Protein AF-A0A2G1DJ48-F1 (afdb_monomer_lite)

Organism: NCBI:txid870501

pLDDT: mean 82.68, std 16.38, range [40.25, 97.75]

Structure (mmCIF, N/CA/C/O backbone):
data_AF-A0A2G1DJ48-F1
#
_entry.id   AF-A0A2G1DJ48-F1
#
loop_
_atom_site.group_PDB
_atom_site.id
_atom_site.type_symbol
_atom_site.label_atom_id
_atom_site.label_alt_id
_atom_site.label_comp_id
_atom_site.label_asym_id
_atom_site.label_entity_id
_atom_site.label_seq_id
_atom_site.pdbx_PDB_ins_code
_atom_site.Cartn_x
_atom_site.Cartn_y
_atom_site.Cartn_z
_atom_site.occupancy
_atom_site.B_iso_or_equiv
_atom_site.auth_seq_id
_atom_site.auth_comp_id
_atom_site.auth_asym_id
_atom_site.auth_atom_id
_atom_site.pdbx_PDB_model_num
ATOM 1 N N . MET A 1 1 ? 40.152 -16.424 10.177 1.00 40.25 1 MET A N 1
ATOM 2 C CA . MET A 1 1 ? 39.123 -17.400 10.588 1.00 40.25 1 MET A CA 1
ATOM 3 C C . MET A 1 1 ? 37.970 -16.580 11.146 1.00 40.25 1 MET A C 1
ATOM 5 O O . MET A 1 1 ? 38.152 -15.993 12.199 1.00 40.25 1 MET A O 1
ATOM 9 N N . SER A 1 2 ? 36.889 -16.360 10.387 1.00 50.66 2 SER A N 1
ATOM 10 C CA . SER A 1 2 ? 35.767 -15.540 10.870 1.00 50.66 2 SER A CA 1
ATOM 11 C C . SER A 1 2 ? 34.902 -16.388 11.795 1.00 50.66 2 SER A C 1
ATOM 13 O O . SER A 1 2 ? 34.414 -17.439 11.370 1.00 50.66 2 SER A O 1
ATOM 15 N N . GLU A 1 3 ? 34.726 -15.959 13.041 1.00 60.22 3 GLU A N 1
ATOM 16 C CA . GLU A 1 3 ? 33.762 -16.580 13.947 1.00 60.22 3 GLU A CA 1
ATOM 17 C C . GLU A 1 3 ? 32.369 -16.551 13.311 1.00 60.22 3 GLU A C 1
ATOM 19 O O . GLU A 1 3 ? 31.894 -15.516 12.840 1.00 60.22 3 GLU A O 1
ATOM 24 N N . ARG A 1 4 ? 31.727 -17.721 13.246 1.00 58.88 4 ARG A N 1
ATOM 25 C CA . ARG A 1 4 ? 30.318 -17.823 12.871 1.00 58.88 4 ARG A CA 1
ATOM 26 C C . ARG A 1 4 ? 29.506 -17.307 14.052 1.00 58.88 4 ARG A C 1
ATOM 28 O O . ARG A 1 4 ? 29.391 -17.998 15.057 1.00 58.88 4 ARG A O 1
ATOM 35 N N . ILE A 1 5 ? 28.969 -16.100 13.924 1.00 62.50 5 ILE A N 1
ATOM 36 C CA . ILE A 1 5 ? 28.013 -15.557 14.888 1.00 62.50 5 ILE A CA 1
ATOM 37 C C . ILE A 1 5 ? 26.727 -16.385 14.778 1.00 62.50 5 ILE A C 1
ATOM 39 O O . ILE A 1 5 ? 26.099 -16.426 13.718 1.00 62.50 5 ILE A O 1
ATOM 43 N N . ASP A 1 6 ? 26.357 -17.069 15.860 1.00 64.94 6 ASP A N 1
ATOM 44 C CA . ASP A 1 6 ? 25.081 -17.770 15.959 1.00 64.94 6 ASP A CA 1
ATOM 45 C C . ASP A 1 6 ? 23.961 -16.741 16.134 1.00 64.94 6 ASP A C 1
ATOM 47 O O . ASP A 1 6 ? 23.817 -16.111 17.183 1.00 64.94 6 ASP A O 1
ATOM 51 N N . VAL A 1 7 ? 23.166 -16.571 15.080 1.00 59.72 7 VAL A N 1
ATOM 52 C CA . VAL A 1 7 ? 22.056 -15.617 15.024 1.00 59.72 7 VAL A CA 1
ATOM 53 C C . VAL A 1 7 ? 21.087 -15.807 16.198 1.00 59.72 7 VAL A C 1
ATOM 55 O O . VAL A 1 7 ? 20.566 -14.816 16.697 1.00 59.72 7 VAL A O 1
ATOM 58 N N . LYS A 1 8 ? 20.898 -17.035 16.708 1.00 57.19 8 LYS A N 1
ATOM 59 C CA . LYS A 1 8 ? 20.019 -17.289 17.865 1.00 57.19 8 LYS A CA 1
ATOM 60 C C . LYS A 1 8 ? 20.511 -16.591 19.1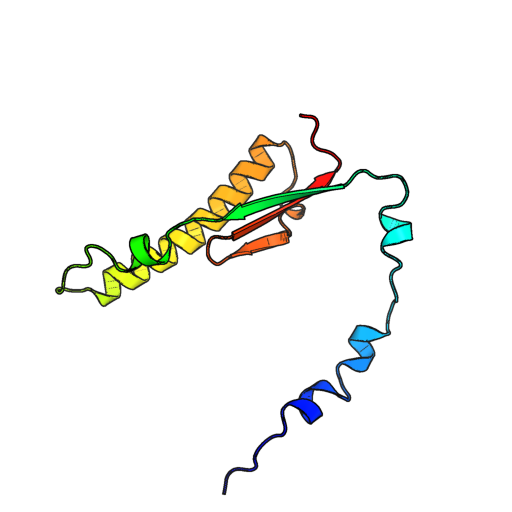29 1.00 57.19 8 LYS A C 1
ATOM 62 O O . LYS A 1 8 ? 19.743 -15.917 19.808 1.00 57.19 8 LYS A O 1
ATOM 67 N N . THR A 1 9 ? 21.820 -16.633 19.375 1.00 59.69 9 THR A N 1
ATOM 68 C CA . THR A 1 9 ? 22.415 -15.981 20.551 1.00 59.69 9 THR A CA 1
ATOM 69 C C . THR A 1 9 ? 22.313 -14.455 20.523 1.00 59.69 9 THR A C 1
ATOM 71 O O . THR A 1 9 ? 22.357 -13.829 21.581 1.00 59.69 9 THR A O 1
ATOM 74 N N . LEU A 1 10 ? 22.121 -13.852 19.342 1.00 58.22 10 LEU A N 1
ATOM 75 C CA . LEU A 1 10 ? 21.863 -12.417 19.202 1.00 58.22 10 LEU A CA 1
ATOM 76 C C . LEU A 1 10 ? 20.458 -12.020 19.689 1.00 58.22 10 LEU A C 1
ATOM 78 O O . LEU A 1 10 ? 20.277 -10.909 20.188 1.00 58.22 10 LEU A O 1
ATOM 82 N N . PHE A 1 11 ? 19.476 -12.915 19.547 1.00 58.06 11 PHE A N 1
ATOM 83 C CA . PHE A 1 11 ? 18.074 -12.652 19.881 1.00 58.06 11 PHE A CA 1
ATOM 84 C C . PHE A 1 11 ? 17.688 -13.115 21.296 1.00 58.06 11 PHE A C 1
ATOM 86 O O . PHE A 1 11 ? 16.790 -12.533 21.888 1.00 58.06 11 PHE A O 1
ATOM 93 N N . ASP A 1 12 ? 18.390 -14.079 21.893 1.00 61.31 12 ASP A N 1
ATOM 94 C CA . ASP A 1 12 ? 17.898 -14.763 23.102 1.00 61.31 12 ASP A CA 1
ATOM 95 C C . ASP A 1 12 ? 17.969 -13.970 24.422 1.00 61.31 12 ASP A C 1
ATOM 97 O O . ASP A 1 12 ? 17.231 -14.285 25.345 1.00 61.31 12 ASP A O 1
ATOM 101 N N . LYS A 1 13 ? 18.845 -12.966 24.583 1.00 55.50 13 LYS A N 1
ATOM 102 C CA . LYS A 1 13 ? 19.028 -12.306 25.906 1.00 55.50 13 LYS A CA 1
ATOM 103 C C . LYS A 1 13 ? 18.591 -10.852 25.982 1.00 55.50 13 LYS A C 1
ATOM 105 O O . LYS A 1 13 ? 18.221 -10.379 27.051 1.00 55.50 13 LYS A O 1
ATOM 110 N N . ASN A 1 14 ? 18.618 -10.152 24.853 1.00 53.75 14 ASN A N 1
ATOM 111 C CA . ASN A 1 14 ? 18.244 -8.743 24.775 1.00 53.75 14 ASN A CA 1
ATOM 112 C C . ASN A 1 14 ? 16.870 -8.527 24.128 1.00 53.75 14 ASN A C 1
ATOM 114 O O . ASN A 1 14 ? 16.471 -7.382 24.015 1.00 53.75 14 ASN A O 1
ATOM 118 N N . TYR A 1 15 ? 16.134 -9.560 23.703 1.00 53.31 15 TYR A N 1
ATOM 119 C CA . TYR A 1 15 ? 14.745 -9.386 23.240 1.00 53.31 15 TYR A CA 1
ATOM 120 C C . TYR A 1 15 ? 13.698 -9.860 24.246 1.00 53.31 15 TYR A C 1
ATOM 122 O O . TYR A 1 15 ? 12.554 -9.422 24.157 1.00 53.31 15 TYR A O 1
ATOM 130 N N . ASP A 1 16 ? 14.073 -10.644 25.259 1.00 51.06 16 ASP A N 1
ATOM 131 C CA . ASP A 1 16 ? 13.142 -11.041 26.322 1.00 51.06 16 ASP A CA 1
ATOM 132 C C . ASP A 1 16 ? 12.529 -9.823 27.036 1.00 51.06 16 ASP A C 1
ATOM 134 O O . ASP A 1 16 ? 11.348 -9.836 27.384 1.00 51.06 16 ASP A O 1
ATOM 138 N N . TYR A 1 17 ? 13.272 -8.715 27.164 1.00 48.44 17 TYR A N 1
ATOM 139 C CA . TYR A 1 17 ? 12.725 -7.477 27.734 1.00 48.44 17 TYR A CA 1
ATOM 140 C C . TYR A 1 17 ? 11.650 -6.821 26.849 1.00 48.44 17 TYR A C 1
ATOM 142 O O . TYR A 1 17 ? 10.809 -6.096 27.374 1.00 48.44 17 TYR A O 1
ATOM 150 N N . LEU A 1 18 ? 11.664 -7.051 25.530 1.00 52.72 18 LEU A N 1
ATOM 151 C CA . LEU A 1 18 ? 10.654 -6.539 24.593 1.00 52.72 18 LEU A CA 1
ATOM 152 C C . LEU A 1 18 ? 9.392 -7.407 24.595 1.00 52.72 18 LEU A C 1
ATOM 154 O O . LEU A 1 18 ? 8.308 -6.897 24.338 1.00 52.72 18 LEU A O 1
ATOM 158 N N . ILE A 1 19 ? 9.521 -8.696 24.922 1.00 55.44 19 ILE A N 1
ATOM 159 C CA . ILE A 1 19 ? 8.399 -9.645 24.974 1.00 55.44 19 ILE A CA 1
ATOM 160 C C . ILE A 1 19 ? 7.609 -9.525 26.291 1.00 55.44 19 ILE A C 1
ATOM 162 O O . ILE A 1 19 ? 6.415 -9.818 26.319 1.00 55.44 19 ILE A O 1
ATOM 166 N N . TYR A 1 20 ? 8.243 -9.075 27.380 1.00 52.22 20 TYR A N 1
ATOM 167 C CA . TYR A 1 20 ? 7.657 -9.160 28.725 1.00 52.22 20 TYR A CA 1
ATOM 168 C C . TYR A 1 20 ? 7.290 -7.839 29.401 1.00 52.22 20 TYR A C 1
ATOM 170 O O . TYR A 1 20 ? 6.713 -7.892 30.488 1.00 52.22 20 TYR A O 1
ATOM 178 N N . LYS A 1 21 ? 7.609 -6.669 28.829 1.00 53.09 21 LYS A N 1
ATOM 179 C CA . LYS A 1 21 ? 7.454 -5.423 29.597 1.00 53.09 21 LYS A CA 1
ATOM 180 C C . LYS A 1 21 ? 5.999 -5.024 29.845 1.00 53.09 21 LYS A C 1
ATOM 182 O O . LYS A 1 21 ? 5.736 -4.530 30.927 1.00 53.09 21 LYS A O 1
ATOM 187 N N . ASP A 1 22 ? 5.080 -5.337 28.933 1.00 57.09 22 ASP A N 1
ATOM 188 C CA . ASP A 1 22 ? 3.639 -5.176 29.137 1.00 57.09 22 ASP A CA 1
ATOM 189 C C . ASP A 1 22 ? 2.904 -6.195 28.256 1.00 57.09 22 ASP A C 1
ATOM 191 O O . ASP A 1 22 ? 2.798 -6.019 27.041 1.00 57.09 22 ASP A O 1
ATOM 195 N N . LYS A 1 23 ? 2.411 -7.298 28.838 1.00 63.97 23 LYS A N 1
ATOM 196 C CA . LYS A 1 23 ? 1.446 -8.161 28.139 1.00 63.97 23 LYS A CA 1
ATOM 197 C C . LYS A 1 23 ? 0.143 -7.383 28.005 1.00 63.97 23 LYS A C 1
ATOM 199 O O . LYS A 1 23 ? -0.720 -7.447 28.873 1.00 63.97 23 LYS A O 1
ATOM 204 N N . ILE A 1 24 ? 0.033 -6.625 26.926 1.00 69.00 24 ILE A N 1
ATOM 205 C CA . ILE A 1 24 ? -1.196 -5.944 26.558 1.00 69.00 24 ILE A CA 1
ATOM 206 C C . ILE A 1 24 ? -2.197 -7.012 26.112 1.00 69.00 24 ILE A C 1
ATOM 208 O O . ILE A 1 24 ? -1.956 -7.732 25.142 1.00 69.00 24 ILE A O 1
ATOM 212 N N . ASN A 1 25 ? -3.307 -7.135 26.839 1.00 75.25 25 ASN A N 1
ATOM 213 C CA . ASN A 1 25 ? -4.403 -8.005 26.442 1.00 75.25 25 ASN A CA 1
ATOM 214 C C . ASN A 1 25 ? -5.187 -7.327 25.310 1.00 75.25 25 ASN A C 1
ATOM 216 O O . ASN A 1 25 ? -5.993 -6.432 25.554 1.00 75.25 25 ASN A O 1
ATOM 220 N N . ILE A 1 26 ? -4.921 -7.733 24.066 1.00 74.81 26 ILE A N 1
ATOM 221 C CA . ILE A 1 26 ? -5.604 -7.197 22.881 1.00 74.81 26 ILE A CA 1
ATOM 222 C C . ILE A 1 26 ? -7.118 -7.378 23.009 1.00 74.81 26 ILE A C 1
ATOM 224 O O . ILE A 1 26 ? -7.846 -6.436 22.713 1.00 74.81 26 ILE A O 1
ATOM 228 N N . ASP A 1 27 ? -7.578 -8.519 23.529 1.00 78.50 27 ASP A N 1
ATOM 229 C CA . ASP A 1 27 ? -9.007 -8.822 23.664 1.00 78.50 27 ASP A CA 1
ATOM 230 C C . ASP A 1 27 ? -9.725 -7.839 24.597 1.00 78.50 27 ASP A C 1
ATOM 232 O O . ASP A 1 27 ? -10.908 -7.577 24.416 1.00 78.50 27 ASP A O 1
ATOM 236 N N . GLU A 1 28 ? -9.022 -7.262 25.578 1.00 78.50 28 GLU A N 1
ATOM 237 C CA . GLU A 1 28 ? -9.563 -6.198 26.432 1.00 78.50 28 GLU A CA 1
ATOM 238 C C . GLU A 1 28 ? -9.582 -4.832 25.736 1.00 78.50 28 GLU A C 1
ATOM 240 O O . GLU A 1 28 ? -10.464 -4.028 26.022 1.00 78.50 28 GLU A O 1
ATOM 245 N N . ILE A 1 29 ? -8.646 -4.569 24.818 1.00 75.56 29 ILE A N 1
ATOM 246 C CA . ILE A 1 29 ? -8.580 -3.312 24.053 1.00 75.56 29 ILE A CA 1
ATOM 247 C C . ILE A 1 29 ? -9.675 -3.244 22.990 1.00 75.56 29 ILE A C 1
ATOM 249 O O . ILE A 1 29 ? -10.266 -2.185 22.800 1.00 75.56 29 ILE A O 1
ATOM 253 N N . VAL A 1 30 ? -9.924 -4.349 22.282 1.00 77.06 30 VAL A N 1
ATOM 254 C CA . VAL A 1 30 ? -10.967 -4.424 21.243 1.00 77.06 30 VAL A CA 1
ATOM 255 C C . VAL A 1 30 ? -12.325 -4.859 21.791 1.00 77.06 30 VAL A C 1
ATOM 257 O O . VAL A 1 30 ? -13.271 -5.039 21.027 1.00 77.06 30 VAL A O 1
ATOM 260 N N . LYS A 1 31 ? -12.443 -5.034 23.112 1.00 74.56 31 LYS A N 1
ATOM 261 C CA . LYS A 1 31 ? -13.703 -5.405 23.748 1.00 74.56 31 LYS A CA 1
ATOM 262 C C . LYS A 1 31 ? -14.749 -4.334 23.434 1.00 74.56 31 LYS A C 1
ATOM 264 O O . LYS A 1 31 ? -14.574 -3.179 23.802 1.00 74.56 31 LYS A O 1
ATOM 269 N N . ASP A 1 32 ? -15.816 -4.747 22.757 1.00 73.94 32 ASP A N 1
ATOM 270 C CA . ASP A 1 32 ? -16.953 -3.916 22.336 1.00 73.94 32 ASP A CA 1
ATOM 271 C C . ASP A 1 32 ? -16.710 -2.985 21.124 1.00 73.94 32 ASP A C 1
ATOM 273 O O . ASP A 1 32 ? -17.563 -2.152 20.817 1.00 73.94 32 ASP A O 1
ATOM 277 N N . GLU A 1 33 ? -15.603 -3.144 20.387 1.00 76.44 33 GLU A N 1
ATOM 278 C CA . GLU A 1 33 ? -15.324 -2.382 19.159 1.00 76.44 33 GLU A CA 1
ATOM 279 C C . GLU A 1 33 ? -15.241 -3.308 17.936 1.00 76.44 33 GLU A C 1
ATOM 281 O O . GLU A 1 33 ? -14.368 -4.171 17.839 1.00 76.44 33 GLU A O 1
ATOM 286 N N . ASP A 1 34 ? -16.113 -3.081 16.952 1.00 81.50 34 ASP A N 1
ATOM 287 C CA . ASP A 1 34 ? -15.974 -3.690 15.631 1.00 81.50 34 ASP A CA 1
ATOM 288 C C . ASP A 1 34 ? -14.818 -2.996 14.899 1.00 81.50 34 ASP A C 1
ATOM 290 O O . ASP A 1 34 ? -14.904 -1.825 14.517 1.00 81.50 34 ASP A O 1
ATOM 294 N N . VAL A 1 35 ? -13.713 -3.71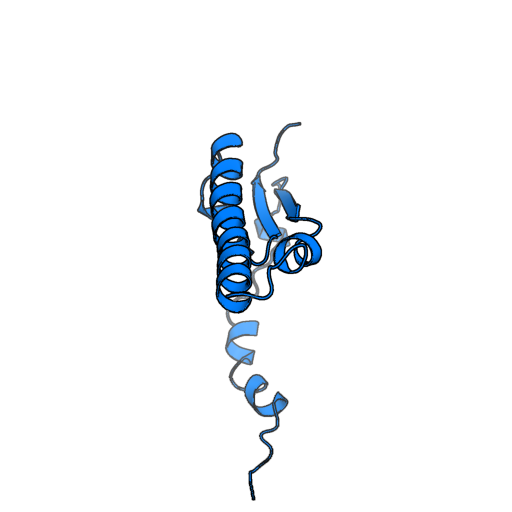3 14.710 1.00 85.38 35 VAL A N 1
ATOM 295 C CA . VAL A 1 35 ? -12.552 -3.231 13.954 1.00 85.38 35 VAL A CA 1
ATOM 296 C C . VAL A 1 35 ? -12.481 -3.900 12.589 1.00 85.38 35 VAL A C 1
ATOM 298 O O . VAL A 1 35 ? -12.792 -5.079 12.425 1.00 85.38 35 VAL A O 1
ATOM 301 N N . THR A 1 36 ? -12.049 -3.147 11.585 1.00 88.75 36 THR A N 1
ATOM 302 C CA . THR A 1 36 ? -11.901 -3.619 10.208 1.00 88.75 36 THR A CA 1
ATOM 303 C C . THR A 1 36 ? -10.487 -3.345 9.729 1.00 88.75 36 THR A C 1
ATOM 305 O O . THR A 1 36 ? -9.972 -2.239 9.893 1.00 88.75 36 THR A O 1
ATOM 308 N N . ILE A 1 37 ? -9.862 -4.346 9.109 1.00 92.06 37 ILE A N 1
ATOM 309 C CA . ILE A 1 37 ? -8.594 -4.171 8.403 1.00 92.06 37 ILE A CA 1
ATOM 310 C C . ILE A 1 37 ? -8.893 -4.133 6.909 1.00 92.06 37 ILE A C 1
ATOM 312 O O . ILE A 1 37 ? -9.378 -5.106 6.334 1.00 92.06 37 ILE A O 1
ATOM 316 N N . ILE A 1 38 ? -8.588 -3.000 6.287 1.00 93.62 38 ILE A N 1
ATOM 317 C CA . ILE A 1 38 ? -8.646 -2.822 4.842 1.00 93.62 38 ILE A CA 1
ATOM 318 C C . ILE A 1 38 ? -7.268 -3.157 4.280 1.00 93.62 38 ILE A C 1
ATOM 320 O O . ILE A 1 38 ? -6.277 -2.507 4.621 1.00 93.62 38 ILE A O 1
ATOM 324 N N . CYS A 1 39 ? -7.220 -4.144 3.390 1.00 95.25 39 CYS A N 1
ATOM 325 C CA . CYS A 1 39 ? -5.999 -4.559 2.710 1.00 95.25 39 CYS A CA 1
ATOM 326 C C . CYS A 1 39 ? -6.065 -4.200 1.224 1.00 95.25 39 CYS A C 1
ATOM 328 O O . CYS A 1 39 ? -7.069 -4.462 0.563 1.00 95.25 39 CYS A O 1
ATOM 330 N N . ALA A 1 40 ? -4.970 -3.677 0.678 1.00 94.25 40 ALA A N 1
ATOM 331 C CA . ALA A 1 40 ? -4.795 -3.519 -0.762 1.00 94.25 40 ALA A CA 1
ATOM 332 C C . ALA A 1 40 ? -3.439 -4.074 -1.210 1.00 94.25 40 ALA A C 1
ATOM 334 O O . ALA A 1 40 ? -2.456 -4.007 -0.471 1.00 94.25 40 ALA A O 1
ATOM 335 N N . ASP A 1 41 ? -3.391 -4.610 -2.429 1.00 94.88 41 ASP A N 1
ATOM 336 C CA . ASP A 1 41 ? -2.184 -5.178 -3.031 1.00 94.88 41 ASP A CA 1
ATOM 337 C C . ASP A 1 41 ? -2.065 -4.737 -4.494 1.00 94.88 41 ASP A C 1
ATOM 339 O O . ASP A 1 41 ? -2.988 -4.907 -5.297 1.00 94.88 41 ASP A O 1
ATOM 343 N N . PHE A 1 42 ? -0.915 -4.170 -4.853 1.00 93.69 42 PHE A N 1
ATOM 344 C CA . PHE A 1 42 ? -0.564 -3.872 -6.232 1.00 93.69 42 PHE A CA 1
ATOM 345 C C . PHE A 1 42 ? -0.185 -5.177 -6.934 1.00 93.69 42 PHE A C 1
ATOM 347 O O . PHE A 1 42 ? 0.974 -5.602 -6.991 1.00 93.69 42 PHE A O 1
ATOM 354 N N . TYR A 1 43 ? -1.194 -5.812 -7.517 1.00 93.94 43 TYR A N 1
ATOM 355 C CA . TYR A 1 43 ? -1.008 -7.029 -8.284 1.00 93.94 43 TYR A CA 1
ATOM 356 C C . TYR A 1 43 ? -0.137 -6.794 -9.530 1.00 93.94 43 TYR A C 1
ATOM 358 O O . TYR A 1 43 ? -0.265 -5.793 -10.234 1.00 93.94 43 TYR A O 1
ATOM 366 N N . GLY A 1 44 ? 0.757 -7.742 -9.828 1.00 94.31 44 GLY A N 1
ATOM 367 C CA . GLY A 1 44 ? 1.583 -7.698 -11.040 1.00 94.31 44 GLY A CA 1
ATOM 368 C C . GLY A 1 44 ? 2.809 -6.778 -10.973 1.00 94.31 44 GLY A C 1
ATOM 369 O O . GLY A 1 44 ? 3.353 -6.429 -12.020 1.00 94.31 44 GLY A O 1
ATOM 370 N N . ILE A 1 45 ? 3.302 -6.418 -9.777 1.00 94.88 45 ILE A N 1
ATOM 371 C CA . ILE A 1 45 ? 4.519 -5.592 -9.602 1.00 94.88 45 ILE A CA 1
ATOM 372 C C . ILE A 1 45 ? 5.714 -6.097 -10.416 1.00 94.88 45 ILE A C 1
ATOM 374 O O . ILE A 1 45 ? 6.441 -5.297 -11.001 1.00 94.88 45 ILE A O 1
ATOM 378 N N . GLN A 1 46 ? 5.934 -7.413 -10.454 1.00 93.06 46 GLN A N 1
ATOM 379 C CA . GLN A 1 46 ? 7.066 -7.998 -11.178 1.00 93.06 46 GLN A CA 1
ATOM 380 C C . GLN A 1 46 ? 6.974 -7.678 -12.673 1.00 93.06 46 GLN A C 1
ATOM 382 O O . GLN A 1 46 ? 7.924 -7.153 -13.252 1.00 93.06 46 GLN A O 1
ATOM 387 N N . ASN A 1 47 ? 5.800 -7.893 -13.266 1.00 95.31 47 ASN A N 1
ATOM 388 C CA . ASN A 1 47 ? 5.545 -7.576 -14.666 1.00 95.31 47 ASN A CA 1
ATOM 389 C C . ASN A 1 47 ? 5.713 -6.074 -14.911 1.00 95.31 47 ASN A C 1
ATOM 391 O O . ASN A 1 47 ? 6.465 -5.672 -15.793 1.00 95.31 47 ASN A O 1
ATOM 395 N N . PHE A 1 48 ? 5.131 -5.230 -14.053 1.00 94.12 48 PHE A N 1
ATOM 396 C CA . PHE A 1 48 ? 5.288 -3.781 -14.158 1.00 94.12 48 PHE A CA 1
ATOM 397 C C . PHE A 1 48 ? 6.762 -3.347 -14.158 1.00 94.12 48 PHE A C 1
ATOM 399 O O . PHE A 1 48 ? 7.163 -2.537 -14.997 1.00 94.12 48 PHE A O 1
ATOM 406 N N . ILE A 1 49 ? 7.582 -3.891 -13.251 1.00 93.69 49 ILE A N 1
ATOM 407 C CA . ILE A 1 49 ? 8.997 -3.529 -13.118 1.00 93.69 49 ILE A CA 1
ATOM 408 C C . ILE A 1 49 ? 9.808 -4.030 -14.318 1.00 93.69 49 ILE A C 1
ATOM 410 O O . ILE A 1 49 ? 10.541 -3.243 -14.923 1.00 93.69 49 ILE A O 1
ATOM 414 N N . PHE A 1 50 ? 9.677 -5.307 -14.674 1.00 93.19 50 PHE A N 1
ATOM 415 C CA . PHE A 1 50 ? 10.611 -5.980 -15.578 1.00 93.19 50 PHE A CA 1
ATOM 416 C C . PHE A 1 50 ? 10.171 -6.021 -17.044 1.00 93.19 50 PHE A C 1
ATOM 418 O O . PHE A 1 50 ? 11.028 -6.137 -17.921 1.00 93.19 50 PHE A O 1
ATOM 425 N N . GLU A 1 51 ? 8.882 -5.870 -17.350 1.00 91.94 51 GLU A N 1
ATOM 426 C CA . GLU A 1 51 ? 8.415 -5.890 -18.738 1.00 91.94 51 GLU A CA 1
ATOM 427 C C . GLU A 1 51 ? 8.788 -4.615 -19.497 1.00 91.94 51 GLU A C 1
ATOM 429 O O . GLU A 1 51 ? 8.806 -3.500 -18.955 1.00 91.94 51 GLU A O 1
ATOM 434 N N . ASN A 1 52 ? 9.054 -4.790 -20.795 1.00 86.56 52 ASN A N 1
ATOM 435 C CA . ASN A 1 52 ? 9.317 -3.714 -21.753 1.00 86.56 52 ASN A CA 1
ATOM 436 C C . ASN A 1 52 ? 10.440 -2.755 -21.319 1.00 86.56 52 ASN A C 1
ATOM 438 O O . ASN A 1 52 ? 10.402 -1.560 -21.616 1.00 86.56 52 ASN A O 1
ATOM 442 N N . VAL A 1 53 ? 11.447 -3.260 -20.597 1.00 87.75 53 VAL A N 1
ATOM 443 C CA . VAL A 1 53 ? 12.615 -2.468 -20.201 1.00 87.75 53 VAL A CA 1
ATOM 444 C C . VAL A 1 53 ? 13.607 -2.422 -21.369 1.00 87.75 53 VAL A C 1
ATOM 446 O O . VAL A 1 53 ? 14.182 -3.455 -21.719 1.00 87.75 53 VAL A O 1
ATOM 449 N N . PRO A 1 54 ? 13.849 -1.247 -21.981 1.00 86.12 54 PRO A N 1
ATOM 450 C CA . PRO A 1 54 ? 14.814 -1.132 -23.064 1.00 86.12 5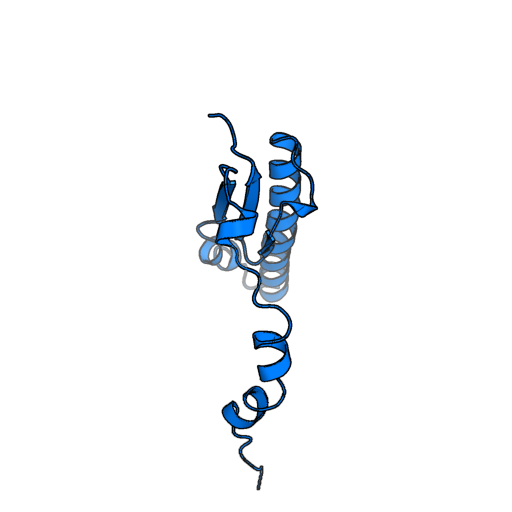4 PRO A CA 1
ATOM 451 C C . PRO A 1 54 ? 16.228 -1.432 -22.557 1.00 86.12 54 PRO A C 1
ATOM 453 O O . PRO A 1 54 ? 16.611 -1.040 -21.453 1.00 86.12 54 PRO A O 1
ATOM 456 N N . SER A 1 55 ? 17.031 -2.089 -23.394 1.00 79.94 55 SER A N 1
ATOM 457 C CA . SER A 1 55 ? 18.415 -2.469 -23.075 1.00 79.94 55 SER A CA 1
ATOM 458 C C . SER A 1 55 ? 19.299 -1.255 -22.765 1.00 79.94 55 SER A C 1
ATOM 460 O O . SER A 1 55 ? 20.134 -1.287 -21.857 1.00 79.94 55 SER A O 1
ATOM 462 N N . SER A 1 56 ? 19.080 -0.133 -23.453 1.00 87.06 56 SER A N 1
ATOM 463 C CA . SER A 1 56 ? 19.752 1.126 -23.143 1.00 87.06 56 SER A CA 1
ATOM 464 C C . SER A 1 56 ? 19.239 1.707 -21.822 1.00 87.06 56 SER A C 1
ATOM 466 O O . SER A 1 56 ? 18.051 1.991 -21.686 1.00 87.06 56 SER A O 1
ATOM 468 N N . LYS A 1 57 ? 20.138 1.961 -20.863 1.00 86.31 57 LYS A N 1
ATOM 469 C CA . LYS A 1 57 ? 19.807 2.555 -19.549 1.00 86.31 57 LYS A CA 1
ATOM 470 C C . LYS A 1 57 ? 18.786 1.737 -18.731 1.00 86.31 57 LYS A C 1
ATOM 472 O O . LYS A 1 57 ? 18.152 2.303 -17.840 1.00 86.31 57 LYS A O 1
ATOM 477 N N . ALA A 1 58 ? 18.687 0.424 -18.966 1.00 90.88 58 ALA A N 1
ATOM 478 C CA . ALA A 1 58 ? 17.772 -0.492 -18.274 1.00 90.88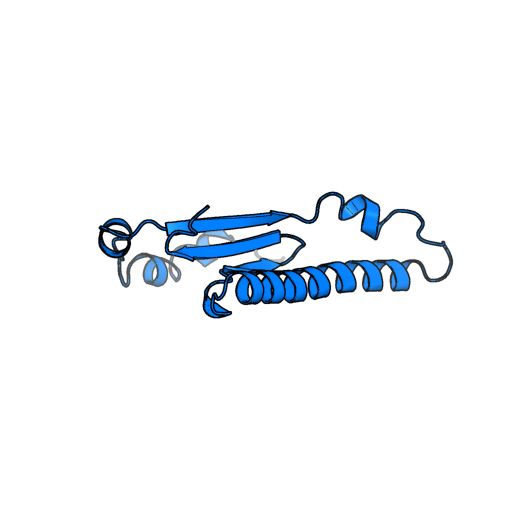 58 ALA A CA 1
ATOM 479 C C . ALA A 1 58 ? 17.760 -0.300 -16.747 1.00 90.88 58 ALA A C 1
ATOM 481 O O . ALA A 1 58 ? 16.704 -0.170 -16.135 1.00 90.88 58 ALA A O 1
ATOM 482 N N . TYR A 1 59 ? 18.939 -0.169 -16.130 1.00 92.69 59 TYR A N 1
ATOM 483 C CA . TYR A 1 59 ? 19.067 0.027 -14.683 1.00 92.69 59 TYR A CA 1
ATOM 484 C C . TYR A 1 59 ? 18.377 1.303 -14.164 1.00 92.69 59 TYR A C 1
ATOM 486 O O . TYR A 1 59 ? 17.872 1.306 -13.043 1.00 92.69 59 TYR A O 1
ATOM 494 N N . LYS A 1 60 ? 18.344 2.390 -14.954 1.00 93.75 60 LYS A N 1
ATOM 495 C CA . LYS A 1 60 ? 17.649 3.632 -14.572 1.00 93.75 60 LYS A CA 1
ATOM 496 C C . LYS A 1 60 ? 16.143 3.426 -14.612 1.00 93.75 60 LYS A C 1
ATOM 498 O O . LYS A 1 60 ? 15.458 3.842 -13.688 1.00 93.75 60 LYS A O 1
ATOM 503 N N . VAL A 1 61 ? 15.658 2.763 -15.662 1.00 93.94 61 VAL A N 1
ATOM 504 C CA . VAL A 1 61 ? 14.233 2.460 -15.844 1.00 93.94 61 VAL A CA 1
ATOM 505 C C . VAL A 1 61 ? 13.739 1.537 -14.732 1.00 93.94 61 VAL A C 1
ATOM 507 O O . VAL A 1 61 ? 12.733 1.844 -14.104 1.00 93.94 61 VAL A O 1
ATOM 510 N N . LEU A 1 62 ? 14.481 0.471 -14.421 1.00 95.56 62 LEU A N 1
ATOM 511 C CA . LEU A 1 62 ? 14.160 -0.445 -13.323 1.00 95.56 62 LEU A CA 1
ATOM 512 C C . LEU A 1 62 ? 14.062 0.294 -11.985 1.00 95.56 62 LEU A C 1
ATOM 514 O O . LEU A 1 62 ? 13.046 0.193 -11.305 1.00 95.56 62 LEU A O 1
ATOM 518 N N . ARG A 1 63 ? 15.073 1.104 -11.639 1.00 95.00 63 ARG A N 1
ATOM 519 C CA . ARG A 1 63 ? 15.052 1.893 -10.396 1.00 95.00 63 ARG A CA 1
ATOM 520 C C . ARG A 1 63 ? 13.892 2.884 -10.355 1.00 95.00 63 ARG A C 1
ATOM 522 O O . ARG A 1 63 ? 13.266 3.021 -9.310 1.00 95.00 63 ARG A O 1
ATOM 529 N N . ALA A 1 64 ? 13.597 3.553 -11.469 1.00 95.12 64 ALA A N 1
ATOM 530 C CA . ALA A 1 64 ? 12.481 4.487 -11.549 1.00 95.12 64 ALA A CA 1
ATOM 531 C C . ALA A 1 64 ? 11.135 3.779 -11.340 1.00 95.12 64 ALA A C 1
ATOM 533 O O . ALA A 1 64 ? 10.317 4.256 -10.562 1.00 95.12 64 ALA A O 1
ATOM 534 N N . LYS A 1 65 ? 10.929 2.613 -11.965 1.00 95.19 65 LYS A N 1
ATOM 535 C CA . LYS A 1 65 ? 9.721 1.799 -11.781 1.00 95.19 65 LYS A CA 1
ATOM 536 C C . LYS A 1 65 ? 9.582 1.285 -10.344 1.00 95.19 65 LYS A C 1
ATOM 538 O O . LYS A 1 65 ? 8.497 1.363 -9.780 1.00 95.19 65 LYS A O 1
ATOM 543 N N . SER A 1 66 ? 10.666 0.822 -9.719 1.00 95.00 66 SER A N 1
ATOM 544 C CA . SER A 1 66 ? 10.639 0.412 -8.308 1.00 95.00 66 SER A CA 1
ATOM 545 C C . SER A 1 66 ? 10.308 1.579 -7.371 1.00 95.00 66 SER A C 1
ATOM 547 O O . SER A 1 66 ? 9.467 1.433 -6.488 1.00 95.00 66 SER A O 1
ATOM 549 N N . ALA A 1 67 ? 10.923 2.747 -7.583 1.00 95.94 67 ALA A N 1
ATOM 550 C CA . ALA A 1 67 ? 10.624 3.949 -6.806 1.00 95.94 67 ALA A CA 1
ATOM 551 C C . ALA A 1 67 ? 9.179 4.425 -7.022 1.00 95.94 67 ALA A C 1
ATOM 553 O O . ALA A 1 67 ? 8.522 4.836 -6.070 1.00 95.94 67 ALA A O 1
ATOM 554 N N . TYR A 1 68 ? 8.665 4.316 -8.252 1.00 96.00 68 TYR A N 1
ATOM 555 C CA . TYR A 1 68 ? 7.274 4.625 -8.569 1.00 96.00 68 TYR A CA 1
ATOM 556 C C . TYR A 1 68 ? 6.314 3.782 -7.733 1.00 96.00 68 TYR A C 1
ATOM 558 O O . TYR A 1 68 ? 5.452 4.353 -7.080 1.00 96.00 68 TYR A O 1
ATOM 566 N N . VAL A 1 69 ? 6.493 2.457 -7.686 1.00 96.25 69 VAL A N 1
ATOM 567 C CA . VAL A 1 69 ? 5.629 1.572 -6.884 1.00 96.25 69 VAL A CA 1
ATOM 568 C C . VAL A 1 69 ? 5.639 1.986 -5.411 1.00 96.25 69 VAL A C 1
ATOM 570 O O . VAL A 1 69 ? 4.578 2.082 -4.800 1.00 96.25 69 VAL A O 1
ATOM 573 N N . GLN A 1 70 ? 6.809 2.296 -4.844 1.00 95.44 70 GLN A N 1
ATOM 574 C CA . GLN A 1 70 ? 6.917 2.734 -3.446 1.00 95.44 70 GLN A CA 1
ATOM 575 C C . GLN A 1 70 ? 6.163 4.043 -3.185 1.00 95.44 70 GLN A C 1
ATOM 577 O O . GLN A 1 70 ? 5.371 4.126 -2.250 1.00 95.44 70 GLN A O 1
ATOM 582 N N . ILE A 1 71 ? 6.385 5.063 -4.017 1.00 96.81 71 ILE A N 1
ATOM 583 C CA . ILE A 1 71 ? 5.730 6.369 -3.864 1.00 96.81 71 ILE A CA 1
ATOM 584 C C . ILE A 1 71 ? 4.222 6.235 -4.091 1.00 96.81 71 ILE A C 1
ATOM 586 O O . ILE A 1 71 ? 3.434 6.753 -3.305 1.00 96.81 71 ILE A O 1
AT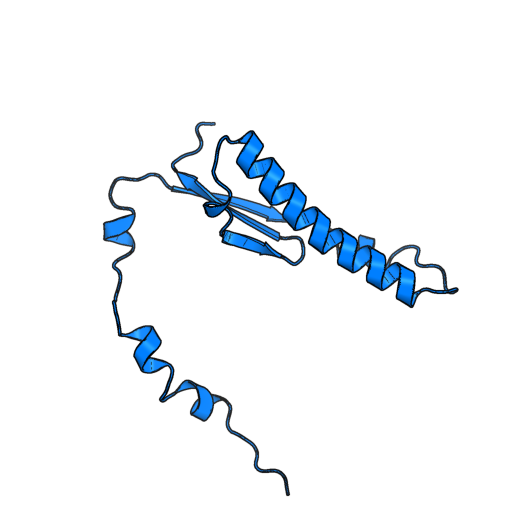OM 590 N N . PHE A 1 72 ? 3.823 5.504 -5.132 1.00 96.62 72 PHE A N 1
ATOM 591 C CA . PHE A 1 72 ? 2.426 5.260 -5.468 1.00 96.62 72 PHE A CA 1
ATOM 592 C C . PHE A 1 72 ? 1.684 4.570 -4.323 1.00 96.62 72 PHE A C 1
ATOM 594 O O . PHE A 1 72 ? 0.614 5.029 -3.948 1.00 96.62 72 PHE A O 1
ATOM 601 N N . THR A 1 73 ? 2.276 3.535 -3.716 1.00 96.88 73 THR A N 1
ATOM 602 C CA . THR A 1 73 ? 1.673 2.817 -2.577 1.00 96.88 73 THR A CA 1
ATOM 603 C C . THR A 1 73 ? 1.386 3.769 -1.409 1.00 96.88 73 THR A C 1
ATOM 605 O O . THR A 1 73 ? 0.298 3.741 -0.842 1.00 96.88 73 THR A O 1
ATOM 608 N N . LYS A 1 74 ? 2.318 4.679 -1.096 1.00 96.75 74 LYS A N 1
ATOM 609 C CA . LYS A 1 74 ? 2.160 5.667 -0.013 1.00 96.75 74 LYS A CA 1
ATOM 610 C C . LYS A 1 74 ? 1.098 6.714 -0.316 1.00 96.75 74 LYS A C 1
ATOM 612 O O . LYS A 1 74 ? 0.293 7.044 0.549 1.00 96.75 74 LYS A O 1
ATOM 617 N N . VAL A 1 75 ? 1.101 7.242 -1.538 1.00 97.31 75 VAL A N 1
ATOM 618 C CA . VAL A 1 75 ? 0.103 8.225 -1.978 1.00 97.31 75 VAL A CA 1
ATOM 619 C C . VAL A 1 75 ? -1.287 7.594 -2.002 1.00 97.31 75 VAL A C 1
ATOM 621 O O . VAL A 1 75 ? -2.234 8.206 -1.524 1.00 97.31 75 VAL A O 1
ATOM 624 N N . LEU A 1 76 ? -1.403 6.358 -2.490 1.00 97.00 76 LEU A N 1
ATOM 625 C CA . LEU A 1 76 ? -2.663 5.626 -2.517 1.00 97.00 76 LEU A CA 1
ATOM 626 C C . LEU A 1 76 ? -3.187 5.351 -1.104 1.00 97.00 76 LEU A C 1
ATOM 628 O O . LEU A 1 76 ? -4.370 5.552 -0.861 1.00 97.00 76 LEU A O 1
ATOM 632 N N . ALA A 1 77 ? -2.326 4.961 -0.161 1.00 97.50 77 ALA A N 1
ATOM 633 C CA . ALA A 1 77 ? -2.730 4.764 1.231 1.00 97.50 77 ALA A CA 1
ATOM 634 C C . ALA A 1 77 ? -3.290 6.056 1.853 1.00 97.50 77 ALA A C 1
ATOM 636 O O . ALA A 1 77 ? -4.361 6.022 2.454 1.00 97.50 77 ALA A O 1
ATOM 637 N N . LYS A 1 78 ? -2.609 7.196 1.643 1.00 97.25 78 LYS A N 1
ATOM 638 C CA . LYS A 1 78 ? -3.085 8.524 2.075 1.00 97.25 78 LYS A CA 1
ATOM 639 C C . LYS A 1 78 ? -4.428 8.884 1.444 1.00 97.25 78 LYS A C 1
ATOM 641 O O . LYS A 1 78 ? -5.343 9.305 2.138 1.00 97.25 78 LYS A O 1
ATOM 646 N N . TYR A 1 79 ? 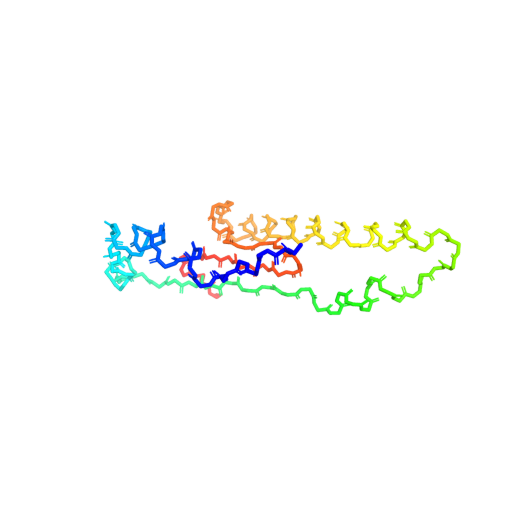-4.564 8.644 0.146 1.00 97.19 79 TYR A N 1
ATOM 647 C CA . TYR A 1 79 ? -5.808 8.894 -0.569 1.00 97.19 79 TYR A CA 1
ATOM 648 C C . TYR A 1 79 ? -6.973 8.041 -0.042 1.00 97.19 79 TYR A C 1
ATOM 650 O O . TYR A 1 79 ? -8.075 8.552 0.124 1.00 97.19 79 TYR A O 1
ATOM 658 N N . ILE A 1 80 ? -6.742 6.756 0.258 1.00 95.38 80 ILE A N 1
ATOM 659 C CA . ILE A 1 80 ? -7.778 5.865 0.803 1.00 95.38 80 ILE A CA 1
ATOM 660 C C . ILE A 1 80 ? -8.235 6.344 2.184 1.00 95.38 80 ILE A C 1
ATOM 662 O O . ILE A 1 80 ? -9.438 6.394 2.428 1.00 95.38 80 ILE A O 1
ATOM 666 N N . VAL A 1 81 ? -7.315 6.719 3.082 1.00 95.56 81 VAL A N 1
ATOM 667 C CA . VAL A 1 81 ? -7.725 7.224 4.403 1.00 95.56 81 VAL A CA 1
ATOM 668 C C . VAL A 1 81 ? -8.470 8.552 4.299 1.00 95.56 81 VAL A C 1
ATOM 670 O O . VAL A 1 81 ? -9.489 8.704 4.960 1.00 95.56 81 VAL A O 1
ATOM 673 N N . GLU A 1 82 ? -8.055 9.465 3.416 1.00 95.56 82 GLU A N 1
ATOM 674 C CA . GLU A 1 82 ? -8.796 10.707 3.150 1.00 95.56 82 GLU A CA 1
ATOM 675 C C . GLU A 1 82 ? -10.210 10.427 2.620 1.00 95.56 82 GLU A C 1
ATOM 677 O O . GLU A 1 82 ? -11.177 11.026 3.091 1.00 95.56 82 GLU A O 1
ATOM 682 N N . LEU A 1 83 ? -10.344 9.485 1.679 1.00 94.62 83 LEU A N 1
ATOM 683 C CA . LEU A 1 83 ? -11.626 9.087 1.092 1.00 94.62 83 LEU A CA 1
ATOM 684 C C . LEU A 1 83 ? -12.590 8.511 2.139 1.00 94.62 83 LEU A C 1
ATOM 686 O O . LEU A 1 83 ? -13.792 8.754 2.066 1.00 94.62 83 LEU A O 1
ATOM 690 N N . LEU A 1 84 ? -12.060 7.763 3.108 1.00 92.75 84 LEU A N 1
ATOM 691 C CA . LEU A 1 84 ? -12.822 7.133 4.188 1.00 92.75 84 LEU A CA 1
ATOM 692 C C . LEU A 1 84 ? -12.960 8.024 5.434 1.00 92.75 84 LEU A C 1
ATOM 694 O O . LEU A 1 84 ? -13.447 7.557 6.461 1.00 92.75 84 LEU A O 1
ATOM 698 N N . ALA A 1 85 ? -12.525 9.288 5.364 1.00 93.56 85 ALA A N 1
ATOM 699 C CA . ALA A 1 85 ? -12.482 10.214 6.499 1.00 93.56 85 ALA A CA 1
ATOM 700 C C . ALA A 1 85 ? -11.726 9.658 7.730 1.00 93.56 85 ALA A C 1
ATOM 702 O O . ALA A 1 85 ? -12.061 9.957 8.877 1.00 93.56 85 ALA A O 1
ATOM 703 N N . LEU A 1 86 ? -10.691 8.853 7.482 1.00 93.50 86 LEU A N 1
ATOM 704 C CA . LEU A 1 86 ? -9.763 8.317 8.474 1.00 93.50 86 LEU A CA 1
ATOM 705 C C . LEU A 1 86 ? -8.520 9.207 8.602 1.00 93.50 86 LEU A C 1
ATOM 707 O O . LEU A 1 86 ? -8.236 10.063 7.764 1.00 93.50 86 LEU A O 1
ATOM 711 N N . GLU A 1 87 ? -7.744 8.989 9.661 1.00 93.75 87 GLU A N 1
ATOM 712 C CA . GLU A 1 87 ? -6.493 9.709 9.891 1.00 93.75 87 GLU A CA 1
ATOM 713 C C . GLU A 1 87 ? -5.287 8.935 9.328 1.00 93.75 87 GLU A C 1
ATOM 715 O O . GLU A 1 87 ? -5.301 7.710 9.230 1.00 93.75 87 GLU A O 1
ATOM 720 N N . GLU A 1 88 ? -4.173 9.620 9.034 1.00 94.31 88 GLU A N 1
ATOM 721 C CA . GLU A 1 88 ? -2.945 8.947 8.563 1.00 94.31 88 GLU A CA 1
ATOM 722 C C . GLU A 1 88 ? -2.427 7.880 9.546 1.00 94.31 88 GLU A C 1
ATOM 724 O O . GLU A 1 88 ? -1.836 6.891 9.119 1.00 94.31 88 GLU A O 1
ATOM 729 N N . LYS A 1 89 ? -2.693 8.034 10.854 1.00 95.12 89 LYS A N 1
ATOM 730 C CA . LYS A 1 89 ? -2.317 7.054 11.892 1.00 95.12 89 LYS A CA 1
ATOM 731 C C . LYS A 1 89 ? -3.008 5.695 11.728 1.00 95.12 89 LYS A C 1
ATOM 733 O O . LYS A 1 89 ? -2.573 4.721 12.333 1.00 95.12 89 LYS A O 1
ATOM 738 N N . ASN A 1 90 ? -4.093 5.637 10.955 1.00 95.06 90 ASN A N 1
ATOM 739 C CA . ASN A 1 90 ? -4.810 4.405 10.653 1.00 95.06 90 ASN A CA 1
ATOM 740 C C . ASN A 1 90 ? -4.059 3.533 9.634 1.00 95.06 90 ASN A C 1
ATOM 742 O O . ASN A 1 90 ? -4.339 2.341 9.541 1.00 95.06 90 ASN A O 1
ATOM 746 N N . ILE A 1 91 ? -3.097 4.090 8.887 1.00 96.81 91 ILE A N 1
ATOM 747 C CA . ILE A 1 91 ? -2.233 3.328 7.979 1.00 96.81 91 ILE A CA 1
ATOM 748 C C . ILE A 1 91 ? -1.199 2.569 8.820 1.00 96.81 91 ILE A C 1
ATOM 750 O O . ILE A 1 91 ? -0.258 3.164 9.343 1.00 96.81 91 ILE A O 1
ATOM 754 N N . ILE A 1 92 ? -1.346 1.248 8.925 1.00 96.44 92 ILE A N 1
ATOM 755 C CA . ILE A 1 92 ? -0.390 0.383 9.634 1.00 96.44 92 ILE A CA 1
ATOM 756 C C . ILE A 1 92 ? 0.799 0.058 8.727 1.00 96.44 92 ILE A C 1
ATOM 758 O O . ILE A 1 92 ? 1.948 0.021 9.171 1.00 96.44 92 ILE A O 1
ATOM 762 N N . PHE A 1 93 ? 0.523 -0.170 7.442 1.00 96.81 93 PHE A N 1
ATOM 763 C CA . PHE A 1 93 ? 1.513 -0.597 6.462 1.00 96.81 93 PHE A CA 1
ATOM 764 C C . PHE A 1 93 ? 1.220 0.014 5.088 1.00 96.81 93 PHE A C 1
ATOM 766 O O . PHE A 1 93 ? 0.063 0.123 4.690 1.00 96.81 93 PHE A O 1
ATOM 773 N N . SER A 1 94 ? 2.255 0.433 4.353 1.00 95.81 94 SER A N 1
ATOM 774 C CA . SER A 1 94 ? 2.122 0.993 2.991 1.00 95.81 94 SER A CA 1
ATOM 775 C C . SER A 1 94 ? 3.389 0.809 2.143 1.00 95.81 94 SER A C 1
ATOM 777 O O . SER A 1 94 ? 3.804 1.693 1.390 1.00 95.81 94 SER A O 1
ATOM 779 N N . GLU A 1 95 ? 4.049 -0.341 2.281 1.00 94.31 95 GLU A N 1
ATOM 780 C CA . GLU A 1 95 ? 5.321 -0.626 1.616 1.00 94.31 95 GLU A CA 1
ATOM 781 C C . GLU A 1 95 ? 5.200 -1.769 0.601 1.00 94.31 95 GLU A C 1
ATOM 783 O O . GLU A 1 95 ? 4.297 -2.600 0.649 1.00 94.31 95 GLU A O 1
ATOM 788 N N . ALA A 1 96 ? 6.146 -1.821 -0.341 1.00 90.75 96 ALA A N 1
ATOM 789 C CA . ALA A 1 96 ? 6.280 -2.912 -1.314 1.00 90.75 96 ALA A CA 1
ATOM 790 C C . ALA A 1 96 ? 4.997 -3.254 -2.108 1.00 90.75 96 ALA A C 1
ATOM 792 O O . ALA A 1 96 ? 4.801 -4.408 -2.486 1.00 90.75 96 ALA A O 1
ATOM 793 N N . GLY A 1 97 ? 4.145 -2.261 -2.387 1.00 93.31 97 GLY A N 1
ATOM 794 C CA . GLY A 1 97 ? 2.890 -2.470 -3.114 1.00 93.31 97 GLY A CA 1
ATOM 795 C C . GLY A 1 97 ? 1.704 -2.881 -2.260 1.00 93.31 97 GLY A C 1
ATOM 796 O O . GLY A 1 97 ? 0.619 -3.028 -2.809 1.00 93.31 97 GLY A O 1
ATOM 797 N N . LYS A 1 98 ? 1.885 -3.070 -0.951 1.00 96.75 98 LYS A N 1
ATOM 798 C CA . LYS A 1 98 ? 0.818 -3.502 -0.053 1.00 96.75 98 LYS A CA 1
ATOM 799 C C . LYS A 1 98 ? 0.441 -2.398 0.910 1.00 96.75 98 LYS A C 1
ATOM 801 O O . LYS A 1 98 ? 1.296 -1.633 1.353 1.00 96.75 98 LYS A O 1
ATOM 806 N N . ILE A 1 99 ? -0.841 -2.344 1.236 1.00 97.75 99 ILE A N 1
ATOM 807 C CA . ILE A 1 99 ? -1.416 -1.377 2.162 1.00 97.75 99 ILE A CA 1
ATOM 808 C C . ILE A 1 99 ? -2.266 -2.137 3.171 1.00 97.75 99 ILE A C 1
ATOM 810 O O . ILE A 1 99 ? -3.052 -3.000 2.782 1.00 97.75 99 ILE A O 1
ATOM 814 N N . GLU A 1 100 ? -2.124 -1.784 4.442 1.00 97.44 100 GLU A N 1
ATOM 815 C CA . GLU A 1 100 ? -2.983 -2.242 5.531 1.00 97.44 100 GLU A CA 1
ATOM 816 C C . GLU A 1 100 ? -3.436 -1.015 6.323 1.00 97.44 100 GLU A C 1
ATOM 818 O O . GLU A 1 100 ? -2.611 -0.236 6.814 1.00 97.44 100 GLU A O 1
ATOM 823 N N . ILE A 1 101 ? -4.749 -0.823 6.417 1.00 96.06 101 ILE A N 1
ATOM 824 C CA . ILE A 1 101 ? -5.382 0.285 7.133 1.00 96.06 101 ILE A CA 1
ATOM 825 C C . ILE A 1 101 ? -6.321 -0.300 8.180 1.00 96.06 101 ILE A C 1
ATOM 827 O O . ILE A 1 101 ? -7.186 -1.110 7.855 1.00 96.06 101 ILE A O 1
ATOM 831 N N . LEU A 1 102 ? -6.168 0.130 9.429 1.00 93.38 102 LEU A N 1
ATOM 832 C CA . LEU A 1 102 ? -7.063 -0.238 10.518 1.00 93.38 102 LEU A CA 1
ATOM 833 C C . LEU A 1 102 ? -8.114 0.840 10.707 1.00 93.38 102 LEU A C 1
ATOM 835 O O . LEU A 1 102 ? -7.792 1.985 11.016 1.00 93.38 102 LEU A O 1
ATOM 839 N N . SER A 1 103 ? -9.372 0.454 10.583 1.00 90.00 103 SER A N 1
ATOM 840 C CA . SER A 1 103 ? -10.512 1.323 10.817 1.00 90.00 103 SER A CA 1
ATOM 841 C C . SER A 1 103 ? -11.350 0.796 11.972 1.00 90.00 103 SER A C 1
ATOM 843 O O . SER A 1 103 ? -11.476 -0.414 12.165 1.00 90.00 103 SER A O 1
ATOM 845 N N . LYS A 1 104 ? -11.985 1.711 12.706 1.00 83.56 104 LYS A N 1
ATOM 846 C CA . LYS A 1 104 ? -13.230 1.365 13.399 1.00 83.56 104 LYS A CA 1
ATOM 847 C C . LYS A 1 104 ? -14.283 1.122 12.325 1.00 83.56 104 LYS A C 1
ATOM 849 O O . LYS A 1 104 ? -14.221 1.810 11.307 1.00 83.56 104 LYS A O 1
ATOM 854 N N . LYS A 1 105 ? -15.138 0.118 12.518 1.00 72.31 105 LYS A N 1
ATOM 855 C CA . LYS A 1 105 ? -16.185 -0.352 11.602 1.00 72.31 105 LYS A CA 1
ATOM 856 C C . LYS A 1 105 ? -16.465 0.606 10.441 1.00 72.31 105 LYS A C 1
ATOM 858 O O . LYS A 1 105 ? -16.965 1.711 10.645 1.00 72.31 105 LYS A O 1
ATOM 863 N N . VAL A 1 106 ? -16.123 0.170 9.236 1.00 62.94 106 VAL A N 1
ATOM 864 C CA . VAL A 1 106 ? -16.524 0.860 8.010 1.00 62.94 106 VAL A CA 1
ATOM 865 C C . VAL A 1 106 ? -17.939 0.381 7.711 1.00 62.94 106 VAL A C 1
ATOM 867 O O . VAL A 1 106 ? -18.141 -0.822 7.564 1.00 62.94 106 VAL A O 1
ATOM 870 N N . ASP A 1 107 ? -18.921 1.280 7.726 1.00 58.97 107 ASP A N 1
ATOM 871 C CA . ASP A 1 107 ? -20.270 0.936 7.269 1.00 58.97 107 ASP A CA 1
ATOM 872 C C . ASP A 1 107 ? -20.228 0.719 5.741 1.00 58.97 107 ASP A C 1
ATOM 874 O O . ASP A 1 107 ? -19.621 1.524 5.028 1.00 58.97 107 ASP A O 1
ATOM 878 N N . ASP A 1 108 ? -20.821 -0.388 5.274 1.00 52.88 108 ASP A N 1
ATOM 879 C CA . ASP A 1 108 ? -20.941 -0.759 3.849 1.00 52.88 108 ASP A CA 1
ATOM 880 C C . ASP A 1 108 ? -21.807 0.227 3.039 1.00 52.88 108 ASP A C 1
ATOM 882 O O . ASP A 1 108 ? -22.860 0.679 3.558 1.00 52.88 108 ASP A O 1
#

Radius of gyration: 20.63 Å; chains: 1; bounding box: 60×28×53 Å

Foldseek 3Di:
DDDDPDPCVVCPPVCVCVVPVDPDDVCVVCPPFAKDKDKFADPPLVCQLPPPQDPVPSVVSNVVSQVCLAVVQLVVQVVVCVVQVHDPVQWPDRGPRMTIGMDGDDDD

Secondary structure (DSSP, 8-state):
------HHHHHTTTSHHHHHS----HHHHSTT--EEEEEEE-TTHHHHHHTT--STTHHHHHHHHHHHHHHHHHHHHHHHHHHTT--GGGEEE--TTEEEEEEE----

Sequence (108 aa):
MSERIDVKTLFDKNYDYLIYKDKINIDEIVKDEDVTIICADFYGIQNFIFENVPSSKAYKVLRAKSAYVQIFTKVLAKYIVELLALEEKNIIFSEAGKIEILSKKVDD

InterPro domains:
  IPR041062 Csm1, subunit domain B [PF18211] (36-105)
  IPR052117 CRISPR-associated Cas10/Csm1 subtype III-A protein [PTHR36528] (21-107)